Protein AF-A0A315R892-F1 (afdb_monomer_lite)

Secondary structure (DSSP, 8-state):
--TTS-GGG-SS---S-SS-HHHHHHHHHHHHHHHHHHHHHHHHHHHHHHHHHHHHH--

Structure (mmCIF, N/CA/C/O backbone):
data_AF-A0A315R892-F1
#
_entry.id   AF-A0A315R892-F1
#
loop_
_atom_site.group_PDB
_atom_site.id
_atom_site.type_symbol
_atom_site.label_atom_id
_atom_site.label_alt_id
_atom_site.label_comp_id
_atom_site.label_asym_id
_atom_site.label_entity_id
_atom_site.label_seq_id
_atom_site.pdbx_PDB_ins_code
_atom_site.Cartn_x
_atom_site.Cartn_y
_atom_site.Cartn_z
_atom_site.occupancy
_atom_site.B_iso_or_equiv
_atom_site.auth_seq_id
_atom_site.auth_comp_id
_atom_site.auth_asym_id
_atom_site.auth_atom_id
_atom_site.pdbx_PDB_model_num
ATOM 1 N N . LEU A 1 1 ? 3.800 -0.711 -10.207 1.00 79.88 1 LEU A N 1
ATOM 2 C CA . LEU A 1 1 ? 4.031 -1.501 -11.412 1.00 79.88 1 LEU A CA 1
ATOM 3 C C . LEU A 1 1 ? 4.766 -0.633 -12.398 1.00 79.88 1 LEU A C 1
ATOM 5 O O . LEU A 1 1 ? 4.251 0.430 -12.756 1.00 79.88 1 LEU A O 1
ATOM 9 N N . ASP A 1 2 ? 5.975 -1.066 -12.734 1.00 84.69 2 ASP A N 1
ATOM 10 C CA . ASP A 1 2 ? 6.772 -0.476 -13.798 1.00 84.69 2 ASP A CA 1
ATOM 11 C C . ASP 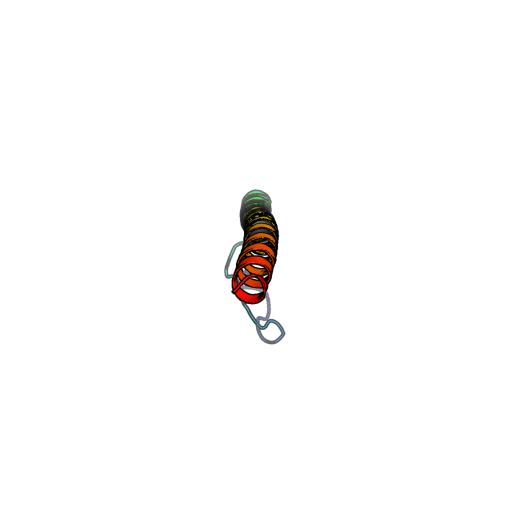A 1 2 ? 6.423 -1.115 -15.154 1.00 84.69 2 ASP A C 1
ATOM 13 O O . ASP A 1 2 ? 5.585 -2.014 -15.251 1.00 84.69 2 ASP A O 1
ATOM 17 N N . THR A 1 3 ? 7.046 -0.618 -16.215 1.00 83.88 3 THR A N 1
ATOM 18 C CA . THR A 1 3 ? 6.808 -0.973 -17.617 1.00 83.88 3 THR A CA 1
ATOM 19 C C . THR A 1 3 ? 6.972 -2.454 -17.968 1.00 83.88 3 THR A C 1
ATOM 21 O O . THR A 1 3 ? 6.446 -2.890 -18.990 1.00 83.88 3 THR A O 1
ATOM 24 N N . ASN A 1 4 ? 7.695 -3.225 -17.155 1.00 86.75 4 ASN A N 1
ATOM 25 C CA . ASN A 1 4 ? 8.038 -4.625 -17.418 1.00 86.75 4 ASN A CA 1
ATOM 26 C C . ASN A 1 4 ? 7.187 -5.642 -16.638 1.00 86.75 4 ASN A C 1
ATOM 28 O O . ASN A 1 4 ? 7.412 -6.845 -16.766 1.00 86.75 4 ASN A O 1
ATOM 32 N N . CYS A 1 5 ? 6.245 -5.181 -15.818 1.00 83.94 5 CYS A N 1
ATOM 33 C CA . CYS A 1 5 ? 5.479 -6.031 -14.920 1.00 83.94 5 CYS A CA 1
ATOM 34 C C . CYS A 1 5 ? 4.039 -6.200 -15.436 1.00 83.94 5 CYS A C 1
ATOM 36 O O . CYS A 1 5 ? 3.451 -5.259 -15.969 1.00 83.94 5 CYS A O 1
ATOM 38 N N . ASP A 1 6 ? 3.489 -7.409 -15.306 1.00 84.81 6 ASP A N 1
ATOM 39 C CA . ASP A 1 6 ? 2.164 -7.772 -15.821 1.00 84.81 6 ASP A CA 1
ATOM 40 C C . ASP A 1 6 ? 1.063 -7.451 -14.783 1.00 84.81 6 ASP A C 1
ATOM 42 O O . ASP A 1 6 ? 1.102 -7.992 -13.671 1.00 84.81 6 ASP A O 1
ATOM 46 N N . PRO A 1 7 ? 0.108 -6.549 -15.089 1.00 84.56 7 PRO A N 1
ATOM 47 C CA . PRO A 1 7 ? -0.933 -6.132 -14.153 1.00 84.56 7 PRO A CA 1
ATOM 48 C C . PRO A 1 7 ? -2.091 -7.128 -13.995 1.00 84.56 7 PRO A C 1
ATOM 50 O O . PRO A 1 7 ? -2.902 -6.931 -13.091 1.00 84.56 7 PRO A O 1
ATOM 53 N N . ASP A 1 8 ? -2.190 -8.179 -14.817 1.00 87.00 8 ASP A N 1
ATOM 54 C CA . ASP A 1 8 ? -3.390 -9.033 -14.893 1.00 87.00 8 ASP A CA 1
ATOM 55 C C . ASP A 1 8 ? -3.707 -9.809 -13.597 1.00 87.00 8 ASP A C 1
ATOM 57 O O . ASP A 1 8 ? -4.827 -10.282 -13.400 1.00 87.00 8 ASP A O 1
ATOM 61 N N . LEU A 1 9 ? -2.737 -9.932 -12.686 1.00 84.44 9 LEU A N 1
ATOM 62 C CA . LEU A 1 9 ? -2.866 -10.663 -11.418 1.00 84.44 9 LEU A CA 1
ATOM 63 C C . LEU A 1 9 ? -3.197 -9.766 -10.209 1.00 84.44 9 LEU A C 1
ATOM 65 O O . LEU A 1 9 ? -3.187 -10.255 -9.078 1.00 84.44 9 LEU A O 1
ATOM 69 N N . ILE A 1 10 ? -3.424 -8.462 -10.407 1.00 86.44 10 ILE A N 1
ATOM 70 C CA . ILE A 1 10 ? -3.515 -7.474 -9.320 1.00 86.44 10 ILE A CA 1
ATOM 71 C C . ILE A 1 10 ? -4.826 -6.682 -9.402 1.00 86.44 10 ILE A C 1
ATOM 73 O O . ILE A 1 10 ?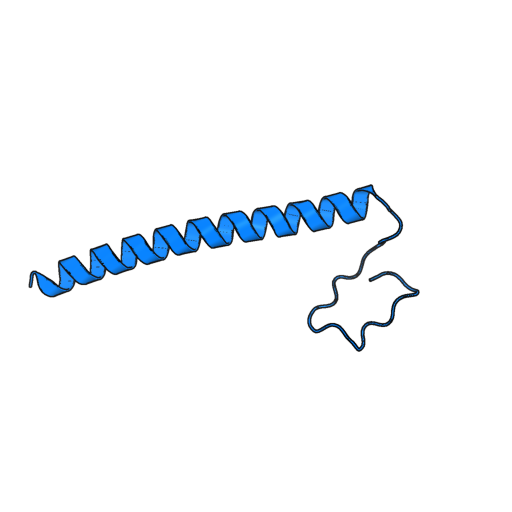 -5.089 -6.003 -10.389 1.00 86.44 10 ILE A O 1
ATOM 77 N N . ASP A 1 11 ? -5.602 -6.677 -8.313 1.00 92.25 11 ASP A N 1
ATOM 78 C CA . ASP A 1 11 ? -6.891 -5.964 -8.242 1.00 92.25 11 ASP A CA 1
ATOM 79 C C . ASP A 1 11 ? -6.741 -4.433 -8.279 1.00 92.25 11 ASP A C 1
ATOM 81 O O . ASP A 1 11 ? -7.555 -3.719 -8.864 1.00 92.25 11 ASP A O 1
ATOM 85 N N . TYR A 1 12 ? -5.687 -3.919 -7.637 1.00 89.31 12 TYR A N 1
ATOM 86 C CA . TYR A 1 12 ? -5.410 -2.488 -7.516 1.00 89.31 12 TYR A CA 1
ATOM 87 C C . TYR A 1 12 ? -3.974 -2.183 -7.925 1.00 89.31 12 TYR A C 1
ATOM 89 O O . TYR A 1 12 ? -3.031 -2.289 -7.138 1.00 89.31 12 TYR A O 1
ATOM 97 N N . VAL A 1 13 ? -3.808 -1.795 -9.186 1.00 88.25 13 VAL A N 1
ATOM 98 C CA . VAL A 1 13 ? -2.495 -1.515 -9.764 1.00 88.25 13 VAL A CA 1
ATOM 99 C C . VAL A 1 13 ? -2.047 -0.105 -9.375 1.00 88.25 13 VAL A C 1
ATOM 101 O O . VAL A 1 13 ? -2.678 0.884 -9.742 1.00 88.25 13 VAL A O 1
ATOM 104 N N . ILE A 1 14 ? -0.923 -0.003 -8.661 1.00 88.62 14 ILE A N 1
ATOM 105 C CA . ILE A 1 14 ? -0.265 1.277 -8.358 1.00 88.62 14 ILE A CA 1
ATOM 106 C C . ILE A 1 14 ? 0.876 1.465 -9.365 1.00 88.62 14 ILE A C 1
ATOM 108 O O . ILE A 1 14 ? 1.895 0.788 -9.222 1.00 88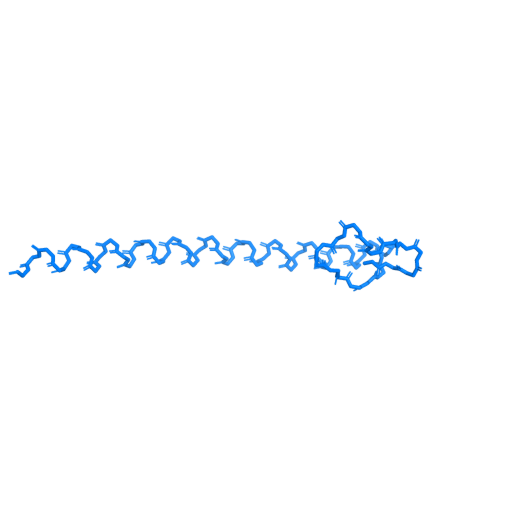.62 14 ILE A O 1
ATOM 112 N N . PRO A 1 15 ? 0.755 2.327 -10.389 1.00 90.00 15 PRO A N 1
ATOM 113 C CA . PRO A 1 15 ? 1.837 2.563 -11.343 1.00 90.00 15 PRO A CA 1
ATOM 114 C C . PRO A 1 15 ? 3.010 3.279 -10.662 1.00 90.00 15 PRO A C 1
ATOM 116 O O . PRO A 1 15 ? 2.812 4.176 -9.843 1.00 90.00 15 PRO A O 1
ATOM 119 N N . GLY A 1 16 ? 4.240 2.890 -10.989 1.00 89.94 16 GLY A N 1
ATOM 120 C CA . GLY A 1 16 ? 5.424 3.507 -10.395 1.00 89.94 16 GLY A CA 1
ATOM 121 C C . GLY A 1 16 ? 6.701 2.711 -10.616 1.00 89.94 16 GLY A C 1
ATOM 122 O O . GLY A 1 16 ? 6.646 1.514 -10.872 1.00 89.94 16 GLY A O 1
ATOM 123 N N . ASN A 1 17 ? 7.829 3.407 -10.468 1.00 90.50 17 ASN A N 1
ATOM 124 C CA . ASN A 1 17 ? 9.176 2.867 -10.619 1.00 90.50 17 ASN A CA 1
ATOM 125 C C . ASN A 1 17 ? 9.560 2.036 -9.381 1.00 90.50 17 ASN A C 1
ATOM 127 O O . ASN A 1 17 ? 9.836 2.601 -8.321 1.00 90.50 17 ASN A O 1
ATOM 131 N N . ASP A 1 18 ? 9.551 0.714 -9.510 1.00 87.88 18 ASP A N 1
ATOM 132 C CA . ASP A 1 18 ? 9.908 -0.240 -8.457 1.00 87.88 18 ASP A CA 1
ATOM 133 C C . ASP A 1 18 ? 11.424 -0.459 -8.310 1.00 87.88 18 ASP A C 1
ATOM 135 O O . ASP A 1 18 ? 11.875 -0.820 -7.222 1.00 87.88 18 ASP A O 1
ATOM 139 N N . ASP A 1 19 ? 12.226 -0.127 -9.325 1.00 89.69 19 ASP A N 1
ATOM 140 C CA . ASP A 1 19 ? 13.695 -0.170 -9.252 1.00 89.69 19 ASP A CA 1
ATOM 141 C C . ASP A 1 19 ? 14.271 0.871 -8.273 1.00 89.69 19 ASP A C 1
ATOM 143 O O . ASP A 1 19 ? 15.350 0.709 -7.689 1.00 89.69 19 ASP A O 1
ATOM 147 N N . ALA A 1 20 ? 13.565 1.986 -8.071 1.00 94.44 20 ALA A N 1
ATOM 148 C CA . ALA A 1 20 ? 14.039 3.064 -7.218 1.00 94.44 20 ALA A CA 1
ATOM 149 C C . ALA A 1 20 ? 13.720 2.813 -5.734 1.00 94.44 20 ALA A C 1
ATOM 151 O O . ALA A 1 20 ? 12.587 2.973 -5.281 1.00 94.44 20 ALA A O 1
ATOM 152 N N . ILE A 1 21 ? 14.761 2.611 -4.913 1.00 94.31 21 ILE A N 1
ATOM 153 C CA . ILE A 1 21 ? 14.637 2.470 -3.445 1.00 94.31 21 ILE A CA 1
ATOM 154 C C . ILE A 1 21 ? 13.833 3.608 -2.789 1.00 94.31 21 ILE A C 1
ATOM 156 O O . ILE A 1 21 ? 13.122 3.403 -1.808 1.00 94.31 21 ILE A O 1
ATOM 160 N N . ARG A 1 22 ? 13.938 4.830 -3.324 1.00 94.88 22 ARG A N 1
ATOM 161 C CA . ARG A 1 22 ? 13.189 5.997 -2.837 1.00 94.88 22 ARG A CA 1
ATOM 162 C C . ARG A 1 22 ? 11.694 5.883 -3.130 1.00 94.88 22 ARG A C 1
ATOM 164 O O . ARG A 1 22 ? 10.901 6.273 -2.281 1.00 94.88 22 ARG A O 1
ATOM 171 N N . ALA A 1 23 ? 11.330 5.370 -4.303 1.00 93.19 23 ALA A N 1
ATOM 172 C CA . ALA A 1 23 ? 9.941 5.194 -4.705 1.00 93.19 23 ALA A CA 1
ATOM 173 C C . ALA A 1 23 ? 9.276 4.090 -3.878 1.00 93.19 23 ALA A C 1
ATOM 175 O O . ALA A 1 23 ? 8.215 4.326 -3.307 1.00 93.19 23 ALA A O 1
ATOM 176 N N . VAL A 1 24 ? 9.954 2.951 -3.693 1.00 92.44 24 VAL A N 1
ATOM 177 C CA . VAL A 1 24 ? 9.482 1.879 -2.802 1.00 92.44 24 VAL A CA 1
ATOM 178 C C . VAL A 1 24 ? 9.267 2.410 -1.384 1.00 92.44 24 VAL A C 1
ATOM 180 O O . VAL A 1 24 ? 8.185 2.243 -0.827 1.00 92.44 24 VAL A O 1
ATOM 183 N N . LYS A 1 25 ? 10.249 3.130 -0.817 1.00 95.44 25 LYS A N 1
ATOM 184 C CA . LYS A 1 25 ? 10.121 3.733 0.521 1.00 95.44 25 LYS A CA 1
ATOM 185 C C . LYS A 1 25 ? 8.909 4.657 0.630 1.00 95.44 25 LYS A C 1
ATOM 187 O O . LYS A 1 25 ? 8.143 4.514 1.577 1.00 95.44 25 LYS A O 1
ATOM 192 N N . LEU A 1 26 ? 8.714 5.551 -0.339 1.00 94.31 26 LEU A N 1
ATOM 193 C CA . LEU A 1 26 ? 7.578 6.474 -0.362 1.00 94.31 26 LEU A CA 1
ATOM 194 C C . LEU A 1 26 ? 6.234 5.733 -0.404 1.00 94.31 26 LEU A C 1
ATOM 196 O O . LEU A 1 26 ? 5.332 6.047 0.365 1.00 94.31 26 LEU A O 1
ATOM 200 N N . ILE A 1 27 ? 6.101 4.737 -1.281 1.00 93.38 27 ILE A N 1
ATOM 201 C CA . ILE A 1 27 ? 4.860 3.963 -1.404 1.00 93.38 27 ILE A CA 1
ATOM 202 C C . ILE A 1 27 ? 4.580 3.220 -0.092 1.00 93.38 27 ILE A C 1
ATOM 204 O O . ILE A 1 27 ? 3.473 3.294 0.438 1.00 93.38 27 ILE A O 1
ATOM 208 N N . THR A 1 28 ? 5.592 2.566 0.485 1.00 94.25 28 THR A N 1
ATOM 209 C CA . THR A 1 28 ? 5.429 1.837 1.751 1.00 94.25 28 THR A CA 1
ATOM 210 C C . THR A 1 28 ? 5.091 2.747 2.932 1.00 94.25 28 THR A C 1
ATOM 212 O O . THR A 1 28 ? 4.275 2.353 3.763 1.00 94.25 28 THR A O 1
ATOM 215 N N . SER A 1 29 ? 5.656 3.960 3.010 1.00 96.50 29 SER A N 1
ATOM 216 C CA . SER A 1 29 ? 5.344 4.892 4.098 1.00 96.50 29 SER A CA 1
ATOM 217 C C . SER A 1 29 ? 3.899 5.374 4.019 1.00 96.50 29 SER A C 1
ATOM 219 O O . SER A 1 29 ? 3.190 5.308 5.013 1.00 96.50 29 SER A O 1
ATOM 221 N N . VAL A 1 30 ? 3.426 5.753 2.827 1.00 94.88 30 VAL A N 1
ATOM 222 C CA . VAL A 1 30 ? 2.036 6.199 2.630 1.00 94.88 30 VAL A CA 1
ATOM 223 C C . VAL A 1 30 ? 1.040 5.092 2.984 1.00 94.88 30 VAL A C 1
ATOM 225 O O . VAL A 1 30 ? 0.041 5.350 3.652 1.00 94.88 30 VAL A O 1
ATOM 228 N N . ILE A 1 31 ? 1.319 3.847 2.583 1.00 94.50 31 ILE A N 1
ATOM 229 C CA . ILE A 1 31 ? 0.475 2.697 2.941 1.00 94.50 31 ILE A CA 1
ATOM 230 C C . ILE A 1 31 ? 0.490 2.465 4.457 1.00 94.50 31 ILE A C 1
ATOM 232 O O . ILE A 1 31 ? -0.563 2.242 5.052 1.00 94.50 31 ILE A O 1
ATOM 236 N N . SER A 1 32 ? 1.660 2.540 5.096 1.00 95.62 32 SER A N 1
ATOM 237 C CA . SER A 1 32 ? 1.784 2.406 6.551 1.00 95.62 32 SER A CA 1
ATOM 238 C C . SER A 1 32 ? 0.963 3.467 7.286 1.00 95.62 32 SER A C 1
ATOM 240 O O . SER A 1 32 ? 0.202 3.134 8.195 1.00 95.62 32 SER A O 1
ATOM 242 N N . ASP A 1 33 ? 1.068 4.726 6.865 1.00 95.19 33 ASP A N 1
ATOM 243 C CA . ASP A 1 33 ? 0.338 5.845 7.463 1.00 95.19 33 ASP A CA 1
ATOM 244 C C . ASP A 1 33 ? -1.177 5.668 7.301 1.00 95.19 33 ASP A C 1
ATOM 246 O O . ASP A 1 33 ? -1.930 5.835 8.261 1.00 95.19 33 ASP A O 1
ATOM 250 N N . ALA A 1 34 ? -1.633 5.232 6.123 1.00 92.19 34 ALA A N 1
ATOM 251 C CA . ALA A 1 34 ? -3.042 4.932 5.875 1.00 92.19 34 ALA A CA 1
ATOM 252 C C . ALA A 1 34 ? -3.570 3.799 6.774 1.00 92.19 34 ALA A C 1
ATOM 254 O O . ALA A 1 34 ? -4.685 3.882 7.293 1.00 92.19 34 ALA A O 1
ATOM 255 N N . VAL A 1 35 ? -2.771 2.751 7.006 1.00 91.75 35 VAL A N 1
ATOM 256 C CA . VAL A 1 35 ? -3.133 1.653 7.918 1.00 91.75 35 VAL A CA 1
ATOM 257 C C . VAL A 1 35 ? -3.220 2.139 9.364 1.00 91.75 35 VAL A C 1
ATOM 259 O O . VAL A 1 35 ? -4.131 1.733 10.088 1.00 91.75 35 VAL A O 1
ATOM 262 N N . LEU A 1 36 ? -2.299 3.001 9.801 1.00 91.38 36 LEU A N 1
ATOM 263 C CA . LEU A 1 36 ? -2.327 3.577 11.147 1.00 91.38 36 LEU A CA 1
ATOM 264 C C . LEU A 1 36 ? -3.556 4.468 11.347 1.00 91.38 36 LEU A C 1
ATOM 266 O O . LEU A 1 36 ? -4.286 4.272 12.320 1.00 91.38 36 LEU A O 1
ATOM 270 N N . ALA A 1 37 ? -3.839 5.359 10.396 1.00 88.25 37 ALA A N 1
ATOM 271 C CA . ALA A 1 37 ? -5.026 6.208 10.422 1.00 88.25 37 ALA A CA 1
ATOM 272 C C . ALA A 1 37 ? -6.322 5.377 10.428 1.00 88.25 37 ALA A C 1
ATOM 274 O O . ALA A 1 37 ? -7.229 5.638 11.213 1.00 88.25 37 ALA A O 1
ATOM 275 N N . GLY A 1 38 ? -6.394 4.318 9.614 1.00 87.62 38 GLY A N 1
ATOM 276 C CA . GLY A 1 38 ? -7.548 3.417 9.585 1.00 87.62 38 GLY A CA 1
ATOM 277 C C . GLY A 1 38 ? -7.757 2.638 10.890 1.00 87.62 38 GLY A C 1
ATOM 278 O O . GLY A 1 38 ? -8.896 2.377 11.272 1.00 87.62 38 GLY A O 1
ATOM 279 N N . LYS A 1 39 ? -6.681 2.276 11.601 1.00 85.62 39 LYS A N 1
ATOM 280 C CA . LYS A 1 39 ? -6.772 1.633 12.924 1.00 85.62 39 LYS A CA 1
ATOM 281 C C . LYS A 1 39 ? -7.262 2.599 13.999 1.00 85.62 39 LYS A C 1
ATOM 283 O O . LYS A 1 39 ? -8.117 2.216 14.790 1.00 85.62 39 LYS A O 1
ATOM 288 N N . GLN A 1 40 ? -6.749 3.828 14.001 1.00 83.25 40 GLN A N 1
ATOM 289 C CA . GLN A 1 40 ? -7.187 4.876 14.926 1.00 83.25 40 GLN A CA 1
ATOM 290 C C . GLN A 1 40 ? -8.660 5.225 14.701 1.00 83.25 40 GLN A C 1
ATOM 292 O O . GLN A 1 40 ? -9.453 5.142 15.632 1.00 83.25 40 GLN A O 1
ATOM 297 N N . GLY A 1 41 ? -9.060 5.472 13.450 1.00 78.19 41 GLY A N 1
ATOM 298 C CA . GLY A 1 41 ? -10.454 5.771 13.117 1.00 78.19 41 GLY A CA 1
ATOM 299 C C . GLY A 1 41 ? -11.424 4.627 13.435 1.00 78.19 41 GLY A C 1
ATOM 300 O O . GLY A 1 41 ? -12.567 4.881 13.797 1.00 78.19 41 GLY A O 1
ATOM 301 N N . LYS A 1 42 ? -10.987 3.359 13.357 1.00 74.38 42 LYS A N 1
ATOM 302 C CA . LYS A 1 42 ? -11.801 2.216 13.809 1.00 74.38 42 LYS A CA 1
ATOM 303 C C . LYS A 1 42 ? -11.987 2.189 15.320 1.00 74.38 42 LYS A C 1
ATOM 305 O O . LYS A 1 42 ? -13.106 1.970 15.760 1.00 74.38 42 LYS A O 1
ATOM 310 N N . GLN A 1 43 ? -10.926 2.425 16.091 1.00 71.94 43 GLN A N 1
ATOM 311 C CA . GLN A 1 43 ? -11.032 2.500 17.550 1.00 71.94 43 GLN A CA 1
ATOM 312 C C . GLN A 1 43 ? -11.948 3.646 17.978 1.00 71.94 43 GLN A C 1
ATOM 314 O O . GLN A 1 43 ? -12.815 3.449 18.818 1.00 71.94 43 GLN A O 1
ATOM 319 N N . GLU A 1 44 ? -11.810 4.821 17.366 1.00 72.44 44 GLU A N 1
ATOM 320 C CA . GLU A 1 44 ? -12.684 5.962 17.649 1.00 72.44 44 GLU A CA 1
ATOM 321 C C . GLU A 1 44 ? -14.146 5.665 17.286 1.00 72.44 44 GLU A C 1
ATOM 323 O O . GLU A 1 44 ? -15.043 5.964 18.071 1.00 72.44 44 GLU A O 1
ATOM 328 N N . ALA A 1 45 ? -14.394 5.011 16.147 1.00 72.12 45 ALA A N 1
ATOM 329 C CA . ALA A 1 45 ? -15.738 4.615 15.735 1.00 72.12 45 ALA A CA 1
ATOM 330 C C . ALA A 1 45 ? -16.348 3.506 16.615 1.00 72.12 45 ALA A C 1
ATOM 332 O O . ALA A 1 45 ? -17.563 3.469 16.785 1.00 72.12 45 ALA A O 1
ATOM 333 N N . GLU A 1 46 ? -15.541 2.590 17.156 1.00 74.44 46 GLU A N 1
ATOM 334 C CA . GLU A 1 46 ? -15.998 1.563 18.104 1.00 74.44 46 GLU A CA 1
ATOM 335 C C . GLU A 1 46 ? -16.354 2.182 19.460 1.00 74.44 46 GLU A C 1
ATOM 337 O O . GLU A 1 46 ? -17.440 1.923 19.970 1.00 74.44 46 GLU A O 1
ATOM 342 N N . VAL A 1 47 ? -15.515 3.085 19.979 1.00 74.75 47 VAL A N 1
ATOM 343 C CA . VAL A 1 47 ? -15.787 3.826 21.223 1.00 74.75 47 VAL A C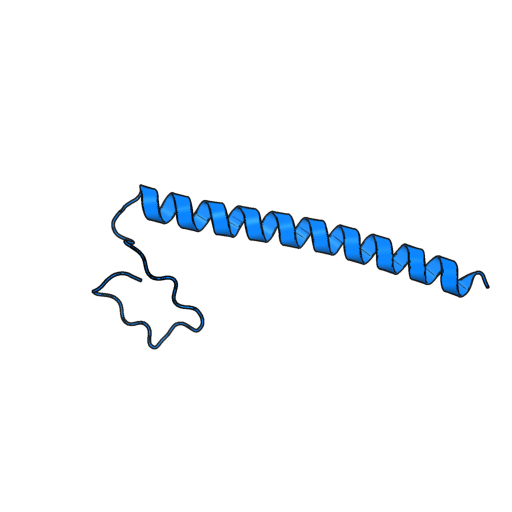A 1
ATOM 344 C C . VAL A 1 47 ? -17.033 4.708 21.086 1.00 74.75 47 VAL A C 1
ATOM 346 O O . VAL A 1 47 ? -17.852 4.763 21.999 1.00 74.75 47 VAL A O 1
ATOM 349 N N . GLN A 1 48 ? -17.220 5.371 19.940 1.00 72.19 48 GLN A N 1
ATOM 350 C CA . GLN A 1 48 ? -18.430 6.158 19.673 1.00 72.19 48 GLN A CA 1
ATOM 351 C C . GLN A 1 48 ? -19.682 5.281 19.585 1.00 72.19 48 GLN A C 1
ATOM 353 O O . GLN A 1 48 ? -20.712 5.644 20.142 1.00 72.19 48 GLN A O 1
ATOM 358 N N . LYS A 1 49 ? -19.594 4.107 18.949 1.00 73.06 49 LYS A N 1
ATOM 359 C CA . LYS A 1 49 ? -20.716 3.159 18.886 1.00 73.06 49 LYS A CA 1
ATOM 360 C C . LYS A 1 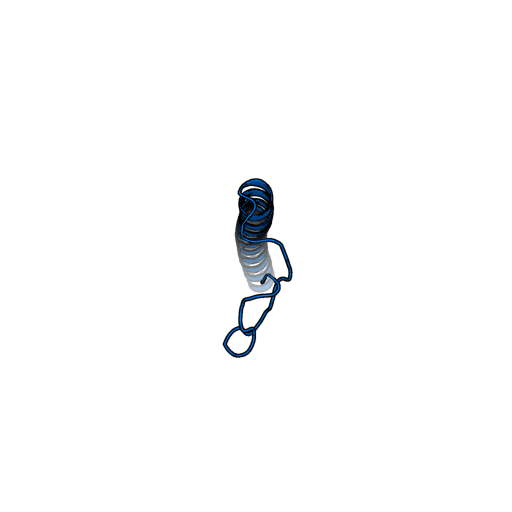49 ? -21.093 2.595 20.249 1.00 73.06 49 LYS A C 1
ATOM 362 O O . LYS A 1 49 ? -22.276 2.399 20.496 1.00 73.06 49 LYS A O 1
ATOM 367 N N . GLU A 1 50 ? -20.120 2.309 21.110 1.00 71.06 50 GLU A N 1
ATOM 368 C CA . GLU A 1 50 ? -20.389 1.851 22.477 1.00 71.06 50 GLU A CA 1
ATOM 369 C C . GLU A 1 50 ? -21.034 2.959 23.320 1.00 71.06 50 GLU A C 1
ATOM 371 O O . GLU A 1 50 ? -22.014 2.692 24.012 1.00 71.06 50 GLU A O 1
ATOM 376 N N . ALA A 1 51 ? -20.574 4.207 23.184 1.00 70.62 51 ALA A N 1
ATOM 377 C CA . ALA A 1 51 ? -21.172 5.355 23.865 1.00 70.62 51 ALA A CA 1
ATOM 378 C C . ALA A 1 51 ? -22.616 5.638 23.397 1.00 70.62 51 ALA A C 1
ATOM 380 O O . ALA A 1 51 ? -23.505 5.820 24.226 1.00 70.62 51 ALA A O 1
ATOM 381 N N . GLU A 1 52 ? -22.877 5.609 22.085 1.00 69.06 52 GLU A N 1
ATOM 382 C CA . GLU A 1 52 ? -24.230 5.774 21.524 1.00 69.06 52 GLU A CA 1
ATOM 383 C C . GLU A 1 52 ? -25.162 4.592 21.858 1.00 69.06 52 GLU A C 1
ATOM 385 O O . GLU A 1 52 ? -26.383 4.756 21.931 1.00 69.06 52 GLU A O 1
ATOM 390 N N . ALA A 1 53 ? -24.614 3.388 22.052 1.00 68.88 53 ALA A N 1
ATOM 391 C CA . ALA A 1 53 ? -25.383 2.219 22.470 1.00 68.88 53 ALA A CA 1
ATOM 392 C C . ALA A 1 53 ? -25.770 2.282 23.956 1.00 68.88 53 ALA A C 1
ATOM 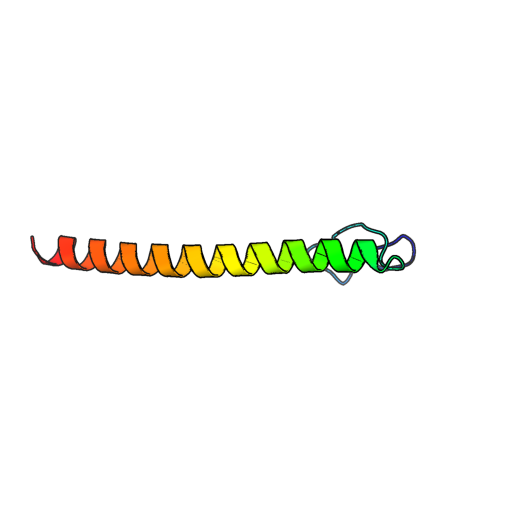394 O O . ALA A 1 53 ? -26.913 1.965 24.279 1.00 68.88 53 ALA A O 1
ATOM 395 N N . GLU A 1 54 ? -24.864 2.722 24.839 1.00 65.12 54 GLU A N 1
ATOM 396 C CA . GLU A 1 54 ? -25.174 2.933 26.260 1.00 65.12 54 GLU A CA 1
ATOM 397 C C . GLU A 1 54 ? -26.212 4.047 26.455 1.00 65.12 54 GLU A C 1
ATOM 399 O O . GLU A 1 54 ? -27.153 3.869 27.233 1.00 65.12 54 GLU A O 1
ATOM 404 N N . GLU A 1 55 ? -26.105 5.149 25.705 1.00 63.56 55 GLU A N 1
ATOM 405 C CA . GLU A 1 55 ? -27.048 6.273 25.770 1.00 63.56 55 GLU A CA 1
ATOM 406 C C . GLU A 1 55 ? -28.462 5.875 25.304 1.00 63.56 55 GLU A C 1
ATOM 408 O O . GLU A 1 55 ? -29.437 6.190 25.981 1.00 63.56 55 GLU A O 1
ATOM 413 N N . ASN A 1 56 ? -28.589 5.078 24.234 1.00 63.00 56 ASN A N 1
ATOM 414 C CA . ASN A 1 56 ? -29.889 4.579 23.751 1.00 63.00 56 ASN A CA 1
ATOM 415 C C . ASN A 1 56 ? -30.538 3.512 24.651 1.00 63.00 56 ASN A C 1
ATOM 417 O O . ASN A 1 56 ? -31.732 3.257 24.526 1.00 63.00 56 ASN A O 1
ATOM 421 N N . THR A 1 57 ? -29.777 2.845 25.523 1.00 61.16 57 THR A N 1
ATOM 422 C CA . THR A 1 57 ? -30.332 1.900 26.514 1.00 61.16 57 THR A CA 1
ATOM 423 C C . THR A 1 57 ? -30.724 2.549 27.841 1.00 61.16 57 THR A C 1
ATOM 425 O O . THR A 1 57 ? -31.341 1.886 28.675 1.00 61.16 57 THR A O 1
ATOM 428 N N . ALA A 1 58 ? -30.350 3.813 28.056 1.00 57.81 58 ALA A N 1
ATOM 429 C CA . ALA A 1 58 ? -30.641 4.563 29.276 1.00 57.81 58 ALA A CA 1
ATOM 430 C C . ALA A 1 58 ? -31.923 5.423 29.192 1.00 57.81 58 ALA A C 1
ATOM 432 O O . ALA A 1 58 ? -32.315 6.002 30.209 1.00 57.81 58 ALA A O 1
ATOM 433 N N . GLU A 1 59 ? -32.575 5.481 28.023 1.00 47.81 59 GLU A N 1
ATOM 434 C CA . GLU A 1 59 ? -33.935 6.015 27.804 1.00 47.81 59 GLU A CA 1
ATOM 435 C C . GLU A 1 59 ? -34.984 4.888 27.815 1.00 47.81 59 GLU A C 1
ATOM 437 O O . GLU A 1 59 ? -36.050 5.085 28.449 1.00 47.81 59 GLU A O 1
#

pLDDT: mean 83.01, std 11.33, range [47.81, 96.5]

Foldseek 3Di:
DEPPDDCPVDPDDDYDDPVDPVGVVVVVVVVVVVVVVVVVVVVVVVVVVVVVVVVVVVD

Radius of gyration: 19.67 Å; chains: 1; bounding box: 49×17×47 Å

Sequence (59 aa):
LDTNCDPDLIDYVIPGNDDAIRAVKLITSVISDAVLAGKQGKQEAEVQKEAEAEENTAE